Protein AF-A0A7J2Z1G3-F1 (afdb_monomer)

pLDDT: mean 90.15, std 10.74, range [40.19, 97.06]

Foldseek 3Di:
DDLLVLLVLLCVVVVADSVQKDADPVCVVVSVPDDDSVSSVVCVVVVRIDGHDDPDDDCPVVVVVVVCVVVVHPPDPVSDDDDPCVVVVVVVVLVCQLVVLLVVLVVQVVVVFFPDPVLSVVLNVCSVVVVDPHNVSSVVVCVVVVRTDDPPPPPPDD

Sequence (158 aa):
MSISSVKRMASQITGAGISRIKFDNSRIEEIAKAVTKDDVRALIKQKAIIVEKKKGVSRAIGRIHDEERRKGRAHRTARRRGTHSARAGGKKEWINRIRAQRELIRSFKKRGMFISNKAYREVYLKIKGGVFPDKARVLLYLNEKGYLKKPEKVQNQS

Mean predicted aligned error: 8.87 Å

Radius of gyration: 33.39 Å; Cα contacts (8 Å, |Δi|>4): 119; chains: 1; bounding box: 66×47×77 Å

Structure (mmCIF, N/CA/C/O backbone):
data_AF-A0A7J2Z1G3-F1
#
_entry.id   AF-A0A7J2Z1G3-F1
#
loop_
_atom_site.group_PDB
_atom_site.id
_atom_site.type_symbol
_atom_site.label_atom_id
_atom_site.label_alt_id
_atom_site.label_comp_id
_atom_site.label_asym_id
_atom_site.label_entity_id
_atom_site.label_seq_id
_atom_site.pdbx_PDB_ins_code
_atom_site.Cartn_x
_atom_site.Cartn_y
_atom_site.Cartn_z
_atom_site.occupancy
_atom_site.B_iso_or_equiv
_atom_site.auth_seq_id
_atom_site.auth_comp_id
_atom_sit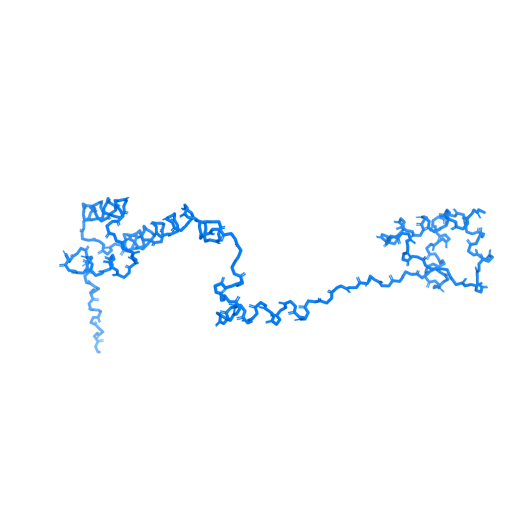e.auth_asym_id
_atom_site.auth_atom_id
_atom_site.pdbx_PDB_model_num
ATOM 1 N N . MET A 1 1 ? 24.298 3.867 -45.695 1.00 60.38 1 MET A N 1
ATOM 2 C CA . MET A 1 1 ? 23.616 4.606 -44.600 1.00 60.38 1 MET A CA 1
ATOM 3 C C . MET A 1 1 ? 24.526 4.606 -43.372 1.00 60.38 1 MET A C 1
ATOM 5 O O . MET A 1 1 ? 25.426 3.778 -43.322 1.00 60.38 1 MET A O 1
ATOM 9 N N . SER A 1 2 ? 24.349 5.496 -42.388 1.00 82.81 2 SER A N 1
ATOM 10 C CA . SER A 1 2 ? 25.158 5.427 -41.158 1.00 82.81 2 SER A CA 1
ATOM 11 C C . SER A 1 2 ? 24.656 4.311 -40.222 1.00 82.81 2 SER A C 1
ATOM 13 O O . SER A 1 2 ? 23.450 4.083 -40.083 1.00 82.81 2 SER A O 1
ATOM 15 N N . ILE A 1 3 ? 25.581 3.648 -39.525 1.00 86.12 3 ILE A N 1
ATOM 16 C CA . ILE A 1 3 ? 25.294 2.588 -38.542 1.00 86.12 3 ILE A CA 1
ATOM 17 C C . ILE A 1 3 ? 24.396 3.098 -37.398 1.00 86.12 3 ILE A C 1
ATOM 19 O O . ILE A 1 3 ? 23.593 2.348 -36.837 1.00 86.12 3 ILE A O 1
ATOM 23 N N . SER A 1 4 ? 24.475 4.390 -37.059 1.00 88.50 4 SER A N 1
ATOM 24 C CA . SER A 1 4 ? 23.639 4.988 -36.012 1.00 88.50 4 SER A CA 1
ATOM 25 C C . SER A 1 4 ? 22.165 5.084 -36.422 1.00 88.50 4 SER A C 1
ATOM 27 O O . SER A 1 4 ? 21.286 4.880 -35.578 1.00 88.50 4 SER A O 1
ATOM 29 N N . SER A 1 5 ? 21.877 5.299 -37.709 1.00 91.00 5 SER A N 1
ATOM 30 C CA . SER A 1 5 ? 20.514 5.263 -38.256 1.00 91.00 5 SER A CA 1
ATOM 31 C C . SER A 1 5 ? 19.927 3.856 -38.209 1.00 91.00 5 SER A C 1
ATOM 33 O O . SER A 1 5 ? 18.805 3.683 -37.733 1.00 91.00 5 SER A O 1
ATOM 35 N N . VAL A 1 6 ? 20.707 2.840 -38.588 1.00 92.50 6 VAL A N 1
ATOM 36 C CA . VAL A 1 6 ? 20.294 1.429 -38.493 1.00 92.50 6 VAL A CA 1
ATOM 37 C C . VAL A 1 6 ? 20.008 1.045 -37.040 1.00 92.50 6 VAL A C 1
ATOM 39 O O . VAL A 1 6 ? 18.981 0.437 -36.735 1.00 92.50 6 VAL A O 1
ATOM 42 N N . LYS A 1 7 ? 20.850 1.500 -36.106 1.00 92.94 7 LYS A N 1
ATOM 43 C CA . LYS A 1 7 ? 20.662 1.290 -34.663 1.00 92.94 7 LYS A CA 1
ATOM 44 C C . LYS A 1 7 ? 19.373 1.928 -34.143 1.00 92.94 7 LYS A C 1
ATOM 46 O O . LYS A 1 7 ? 18.671 1.340 -33.322 1.00 92.94 7 LYS A O 1
ATOM 51 N N . ARG A 1 8 ? 19.028 3.118 -34.642 1.00 93.44 8 ARG A N 1
ATOM 52 C CA . ARG A 1 8 ? 17.770 3.807 -34.320 1.00 93.44 8 ARG A CA 1
ATOM 53 C C . ARG A 1 8 ? 16.559 3.068 -34.894 1.00 93.44 8 ARG A C 1
ATOM 55 O O . ARG A 1 8 ? 15.579 2.889 -34.175 1.00 93.44 8 ARG A O 1
ATOM 62 N N . MET A 1 9 ? 16.633 2.595 -36.138 1.00 93.81 9 MET A N 1
ATOM 63 C CA . MET A 1 9 ? 15.565 1.798 -36.756 1.00 93.81 9 MET A CA 1
ATOM 64 C C . MET A 1 9 ? 15.329 0.491 -35.994 1.00 93.81 9 MET A C 1
ATOM 66 O O . MET A 1 9 ? 14.191 0.183 -35.645 1.00 93.81 9 MET A O 1
ATOM 70 N N . ALA A 1 10 ? 16.398 -0.225 -35.636 1.00 94.31 10 ALA A N 1
ATOM 71 C CA . ALA A 1 10 ? 16.312 -1.436 -34.824 1.00 94.31 10 ALA A CA 1
ATOM 72 C C . ALA A 1 10 ? 15.671 -1.172 -33.446 1.00 94.31 10 ALA A C 1
ATOM 74 O O . ALA A 1 10 ? 14.903 -1.996 -32.950 1.00 94.31 10 ALA A O 1
ATOM 75 N N . SER A 1 11 ? 15.921 -0.004 -32.845 1.00 95.62 11 SER A N 1
ATOM 76 C CA . SER A 1 11 ? 15.313 0.410 -31.570 1.00 95.62 11 SER A CA 1
ATOM 77 C C . SER A 1 11 ? 13.814 0.622 -31.693 1.00 95.62 11 SER A C 1
ATOM 79 O O . SER A 1 11 ? 13.054 0.112 -30.872 1.00 95.62 11 SER A O 1
ATOM 81 N N . GLN A 1 12 ? 13.381 1.305 -32.751 1.00 94.06 12 GLN A N 1
ATOM 82 C CA . GLN A 1 12 ? 11.961 1.516 -33.024 1.00 94.06 12 GLN A CA 1
ATOM 83 C C . GLN A 1 12 ? 11.225 0.201 -33.299 1.00 94.06 12 GLN A C 1
ATOM 85 O O . GLN A 1 12 ? 10.096 0.035 -32.854 1.00 94.06 12 GLN A O 1
ATOM 90 N N . ILE A 1 13 ? 11.864 -0.736 -34.007 1.00 94.31 13 ILE A N 1
ATOM 91 C CA . ILE A 1 13 ? 11.265 -2.032 -34.354 1.00 94.31 13 ILE A CA 1
ATOM 92 C C . ILE A 1 13 ? 11.148 -2.939 -33.123 1.00 94.31 13 ILE A C 1
ATOM 94 O O . ILE A 1 13 ? 10.129 -3.594 -32.934 1.00 94.31 13 ILE A O 1
ATOM 98 N N . THR A 1 14 ? 12.184 -2.992 -32.284 1.00 92.19 14 THR A N 1
ATOM 99 C CA . THR A 1 14 ? 12.251 -3.926 -31.142 1.00 92.19 14 THR A CA 1
ATOM 100 C C . THR A 1 14 ? 11.681 -3.351 -29.845 1.00 92.19 14 THR A C 1
ATOM 102 O O . THR A 1 14 ? 11.531 -4.079 -28.863 1.00 92.19 14 THR A O 1
ATOM 105 N N . GLY A 1 15 ? 11.426 -2.039 -29.792 1.00 92.69 15 GLY A N 1
ATOM 106 C CA . GLY A 1 15 ? 11.029 -1.323 -28.575 1.00 92.69 15 GLY A CA 1
ATOM 107 C C . GLY A 1 15 ? 12.109 -1.304 -27.483 1.00 92.69 15 GLY A C 1
ATOM 108 O O . GLY A 1 15 ? 11.858 -0.871 -26.355 1.00 92.69 15 GLY A O 1
ATOM 109 N N . ALA A 1 16 ? 13.318 -1.795 -27.772 1.00 93.25 16 ALA A N 1
ATOM 110 C CA . ALA A 1 16 ? 14.455 -1.732 -26.867 1.00 93.25 16 ALA A CA 1
ATOM 111 C C . ALA A 1 16 ? 15.201 -0.407 -27.049 1.00 93.25 16 ALA A C 1
ATOM 113 O O . ALA A 1 16 ? 15.311 0.108 -28.157 1.00 93.25 16 ALA A O 1
ATOM 114 N N . GLY A 1 17 ? 15.752 0.146 -25.966 1.00 92.75 17 GLY A N 1
ATOM 115 C CA . GLY A 1 17 ? 16.576 1.353 -26.047 1.00 92.75 17 GLY A CA 1
ATOM 116 C C . GLY A 1 17 ? 17.827 1.140 -26.904 1.00 92.75 17 GLY A C 1
ATOM 117 O O . GLY A 1 17 ? 18.401 0.051 -26.906 1.00 92.75 17 GLY A O 1
ATOM 118 N N . ILE A 1 18 ? 18.274 2.199 -27.583 1.00 93.81 18 ILE A N 1
ATOM 119 C CA . ILE A 1 18 ? 19.418 2.192 -28.514 1.00 93.81 18 ILE A CA 1
ATOM 120 C C . ILE A 1 18 ? 20.670 1.561 -27.884 1.00 93.81 18 ILE A C 1
ATOM 122 O O . ILE A 1 18 ? 21.385 0.815 -28.545 1.00 93.81 18 ILE A O 1
ATOM 126 N N . SER A 1 19 ? 20.926 1.802 -26.595 1.00 92.88 19 SER A N 1
ATOM 127 C CA . SER A 1 19 ? 22.084 1.254 -25.874 1.00 92.88 19 SER A CA 1
ATOM 128 C C . SER A 1 19 ? 22.127 -0.277 -25.815 1.00 92.88 19 SER A C 1
ATOM 130 O O . SER A 1 19 ? 23.216 -0.841 -25.769 1.00 92.88 19 SER A O 1
ATOM 132 N N . ARG A 1 20 ? 20.966 -0.945 -25.861 1.00 94.25 20 ARG A N 1
ATOM 133 C CA . ARG A 1 20 ? 20.834 -2.412 -25.805 1.00 94.25 20 ARG A CA 1
ATOM 134 C C . ARG A 1 20 ? 20.951 -3.087 -27.167 1.00 94.25 20 ARG A C 1
ATOM 136 O O . ARG A 1 20 ? 20.838 -4.304 -27.246 1.00 94.25 20 ARG A O 1
ATOM 143 N N . ILE A 1 21 ? 21.120 -2.315 -28.233 1.00 95.00 21 ILE A N 1
ATOM 144 C CA . ILE A 1 21 ? 21.269 -2.847 -29.583 1.00 95.00 21 ILE A CA 1
ATOM 145 C C . ILE A 1 21 ? 22.754 -2.997 -29.855 1.00 95.00 21 ILE A C 1
ATOM 147 O O . ILE A 1 21 ? 23.518 -2.028 -29.783 1.00 95.00 21 ILE A O 1
ATOM 151 N N . LYS A 1 22 ? 23.156 -4.224 -30.153 1.00 93.62 22 LYS A N 1
ATOM 152 C CA . LYS A 1 22 ? 24.521 -4.595 -30.495 1.00 93.62 22 LYS A CA 1
ATOM 153 C C . LYS A 1 22 ? 24.543 -5.144 -31.910 1.00 93.62 22 LYS A C 1
ATOM 155 O O . LYS A 1 22 ? 23.582 -5.768 -32.354 1.00 93.62 22 LYS A O 1
ATOM 160 N N . PHE A 1 23 ? 25.633 -4.868 -32.604 1.00 94.12 23 PHE A N 1
ATOM 161 C CA . PHE A 1 23 ? 25.889 -5.394 -33.932 1.00 94.12 23 PHE A CA 1
ATOM 162 C C . PHE A 1 23 ? 26.947 -6.471 -33.826 1.00 94.12 23 PHE A C 1
ATOM 164 O O . PHE A 1 23 ? 27.856 -6.360 -33.002 1.00 94.12 23 PHE A O 1
ATOM 171 N N . ASP A 1 24 ? 26.798 -7.507 -34.636 1.00 92.88 24 ASP A N 1
ATOM 172 C CA . ASP A 1 24 ? 27.863 -8.468 -34.852 1.00 92.88 24 ASP A CA 1
ATOM 173 C C . ASP A 1 24 ? 28.987 -7.799 -35.653 1.00 92.88 24 ASP A C 1
ATOM 175 O O . ASP A 1 24 ? 28.755 -7.269 -36.743 1.00 92.88 24 ASP A O 1
ATOM 179 N N . ASN A 1 25 ? 30.203 -7.816 -35.103 1.00 89.81 25 ASN A N 1
ATOM 180 C CA . ASN A 1 25 ? 31.362 -7.180 -35.719 1.00 89.81 25 ASN A CA 1
ATOM 181 C C . ASN A 1 25 ? 31.746 -7.828 -37.057 1.00 89.81 25 ASN A C 1
ATOM 183 O O . ASN A 1 25 ? 32.310 -7.155 -37.913 1.00 89.81 25 ASN A O 1
ATOM 187 N N . SER A 1 26 ? 31.412 -9.106 -37.257 1.00 91.38 26 SER A N 1
ATOM 188 C CA . SER A 1 26 ? 31.720 -9.829 -38.496 1.00 91.38 26 SER A CA 1
ATOM 189 C C . SER A 1 26 ? 30.816 -9.440 -39.673 1.00 91.38 26 SER A C 1
ATOM 191 O O . SER A 1 26 ? 31.197 -9.609 -40.826 1.00 91.38 26 SER A O 1
ATOM 193 N N . ARG A 1 27 ? 29.629 -8.877 -39.400 1.00 89.31 27 ARG A N 1
ATOM 194 C CA . ARG A 1 27 ? 28.594 -8.563 -40.406 1.00 89.31 27 ARG A CA 1
ATOM 195 C C . ARG A 1 27 ? 28.309 -7.064 -40.524 1.00 89.31 27 ARG A C 1
ATOM 197 O O . ARG A 1 27 ? 27.254 -6.667 -41.017 1.00 89.31 27 ARG A O 1
ATOM 204 N N . ILE A 1 28 ? 29.237 -6.210 -40.084 1.00 89.81 28 ILE A N 1
ATOM 205 C CA . ILE A 1 28 ? 29.064 -4.746 -40.089 1.00 89.81 28 ILE A CA 1
ATOM 206 C C . ILE A 1 28 ? 28.761 -4.216 -41.495 1.00 89.81 28 ILE A C 1
ATOM 208 O O . ILE A 1 28 ? 27.888 -3.361 -41.649 1.00 89.81 28 ILE A O 1
ATOM 212 N N . GLU A 1 29 ? 29.444 -4.729 -42.517 1.00 89.38 29 GLU A N 1
ATOM 213 C CA . GLU A 1 29 ? 29.258 -4.283 -43.902 1.00 89.38 29 GLU A CA 1
ATOM 214 C C . GLU A 1 29 ? 27.854 -4.591 -44.432 1.00 89.38 29 GLU A C 1
ATOM 216 O O . GLU A 1 29 ? 27.247 -3.769 -45.115 1.00 89.38 29 GLU A O 1
ATOM 221 N N . GLU A 1 30 ? 27.304 -5.752 -44.077 1.00 89.12 30 GLU A N 1
ATOM 222 C CA . GLU A 1 30 ? 25.939 -6.146 -44.428 1.00 89.12 30 GLU A CA 1
ATOM 223 C C . GLU A 1 30 ? 24.908 -5.273 -43.700 1.00 89.12 30 GLU A C 1
ATOM 225 O O . GLU A 1 30 ? 23.955 -4.781 -44.301 1.00 89.12 30 GLU A O 1
ATOM 230 N N . ILE A 1 31 ? 25.147 -4.994 -42.416 1.00 89.62 31 ILE A N 1
ATOM 231 C CA . ILE A 1 31 ? 24.293 -4.122 -41.603 1.00 89.62 31 ILE A CA 1
ATOM 232 C C . ILE A 1 31 ? 24.297 -2.684 -42.147 1.00 89.62 31 ILE A C 1
ATOM 234 O O . ILE A 1 31 ? 23.261 -2.022 -42.135 1.00 89.62 31 ILE A O 1
ATOM 238 N N . ALA A 1 32 ? 25.431 -2.192 -42.655 1.00 89.44 32 ALA A N 1
ATOM 239 C CA . ALA A 1 32 ? 25.552 -0.847 -43.224 1.00 89.44 32 ALA A CA 1
ATOM 240 C C . ALA A 1 32 ? 24.801 -0.668 -44.560 1.00 89.44 32 ALA A C 1
ATOM 242 O O . ALA A 1 32 ? 24.443 0.466 -44.916 1.00 89.44 32 ALA A O 1
ATOM 243 N N . LYS A 1 33 ? 24.552 -1.773 -45.280 1.00 90.94 33 LYS A N 1
ATOM 244 C CA . LYS A 1 33 ? 23.771 -1.814 -46.528 1.00 90.94 33 LYS A CA 1
ATOM 245 C C . LYS A 1 33 ? 22.258 -1.794 -46.291 1.00 90.94 33 LYS A C 1
ATOM 247 O O . LYS A 1 33 ? 21.525 -1.480 -47.220 1.00 90.94 33 LYS A O 1
ATOM 252 N N . ALA A 1 34 ? 21.784 -2.076 -45.075 1.00 89.19 34 ALA A N 1
ATOM 253 C CA . ALA A 1 34 ? 20.358 -2.038 -44.759 1.00 89.19 34 ALA A CA 1
ATOM 254 C C . ALA A 1 34 ? 19.801 -0.605 -44.837 1.00 89.19 34 ALA A C 1
ATOM 256 O O . ALA A 1 34 ? 20.313 0.310 -44.183 1.00 89.19 34 ALA A O 1
ATOM 257 N N . VAL A 1 35 ? 18.727 -0.420 -45.609 1.00 87.31 35 VAL A N 1
ATOM 258 C CA . VAL A 1 35 ? 18.075 0.889 -45.801 1.00 87.31 35 VAL A CA 1
ATOM 259 C C . VAL A 1 35 ? 16.647 0.875 -45.264 1.00 87.31 35 VAL A C 1
ATOM 261 O O . VAL A 1 35 ? 16.218 1.850 -44.644 1.00 87.31 35 VAL A O 1
ATOM 264 N N . THR A 1 36 ? 15.912 -0.224 -45.456 1.00 91.50 36 THR A N 1
ATOM 265 C CA . THR A 1 36 ? 14.504 -0.321 -45.058 1.00 91.50 36 THR A CA 1
ATOM 266 C C . THR A 1 36 ? 14.334 -0.948 -43.671 1.00 91.50 36 THR A C 1
ATOM 268 O O . THR A 1 36 ? 15.212 -1.631 -43.141 1.00 91.50 36 THR A O 1
ATOM 271 N N . LYS A 1 37 ? 13.161 -0.745 -43.054 1.00 91.44 37 LYS A N 1
ATOM 272 C CA . LYS A 1 37 ? 12.821 -1.410 -41.784 1.00 91.44 37 LYS A CA 1
ATOM 273 C C . LYS A 1 37 ? 12.684 -2.927 -41.942 1.00 91.44 37 LYS A C 1
ATOM 275 O O . LYS A 1 37 ? 12.914 -3.640 -40.967 1.00 91.44 37 LYS A O 1
ATOM 280 N N . ASP A 1 38 ? 12.324 -3.409 -43.128 1.00 94.38 38 ASP A N 1
ATOM 281 C CA . ASP A 1 38 ? 12.200 -4.839 -43.414 1.00 94.38 38 ASP A CA 1
ATOM 282 C C . ASP A 1 38 ? 13.566 -5.528 -43.481 1.00 94.38 38 ASP A C 1
ATOM 284 O O . ASP A 1 38 ? 13.735 -6.579 -42.861 1.00 94.38 38 ASP A O 1
ATOM 288 N N . ASP A 1 39 ? 14.574 -4.875 -44.066 1.00 93.00 39 ASP A N 1
ATOM 289 C CA . ASP A 1 39 ? 15.965 -5.358 -44.040 1.00 93.00 39 ASP A CA 1
ATOM 290 C C . ASP A 1 39 ? 16.470 -5.486 -42.596 1.00 93.00 39 ASP A C 1
ATOM 292 O O . ASP A 1 39 ? 17.042 -6.500 -42.192 1.00 93.00 39 ASP A O 1
ATOM 296 N N . VAL A 1 40 ? 16.188 -4.476 -41.765 1.00 93.38 40 VAL A N 1
ATOM 297 C CA . VAL A 1 40 ? 16.555 -4.490 -40.341 1.00 93.38 40 VAL A CA 1
ATOM 298 C C . VAL A 1 40 ? 15.822 -5.607 -39.588 1.00 93.38 40 VAL A C 1
ATOM 300 O O . VAL A 1 40 ? 16.426 -6.259 -38.734 1.00 93.38 40 VAL A O 1
ATOM 303 N N . ARG A 1 41 ? 14.550 -5.891 -39.906 1.00 94.94 41 ARG A N 1
ATOM 304 C CA . ARG A 1 41 ? 13.814 -7.040 -39.339 1.00 94.94 41 ARG A CA 1
ATOM 305 C C . ARG A 1 41 ? 14.456 -8.369 -39.735 1.00 94.94 41 ARG A C 1
ATOM 307 O O . ARG A 1 41 ? 14.595 -9.243 -38.875 1.00 94.94 41 ARG A O 1
ATOM 314 N N . ALA A 1 42 ? 14.875 -8.516 -40.991 1.00 95.19 42 ALA A N 1
ATOM 315 C CA . ALA A 1 42 ? 15.565 -9.710 -41.471 1.00 95.19 42 ALA A CA 1
ATOM 316 C C . ALA A 1 42 ? 16.904 -9.917 -40.741 1.00 95.19 42 ALA A C 1
ATOM 318 O O . ALA A 1 42 ? 17.160 -11.007 -40.227 1.00 95.19 42 ALA A O 1
ATOM 319 N N . LEU A 1 43 ? 17.701 -8.855 -40.580 1.00 94.00 43 LEU A N 1
ATOM 320 C CA . LEU A 1 43 ? 18.980 -8.889 -39.861 1.00 94.00 43 LEU A CA 1
ATOM 321 C C . LEU A 1 43 ? 18.828 -9.196 -38.362 1.00 94.00 43 LEU A C 1
ATOM 323 O O . LEU A 1 43 ? 19.668 -9.889 -37.784 1.00 94.00 43 LEU A O 1
ATOM 327 N N . ILE A 1 44 ? 17.745 -8.740 -37.723 1.00 93.94 44 ILE A N 1
ATOM 328 C CA . ILE A 1 44 ? 17.406 -9.126 -36.342 1.00 93.94 44 ILE A CA 1
ATOM 329 C C . ILE A 1 44 ? 17.068 -10.621 -36.271 1.00 93.94 44 ILE A C 1
ATOM 331 O O . ILE A 1 44 ? 17.561 -11.325 -35.388 1.00 93.94 44 ILE A O 1
ATOM 335 N 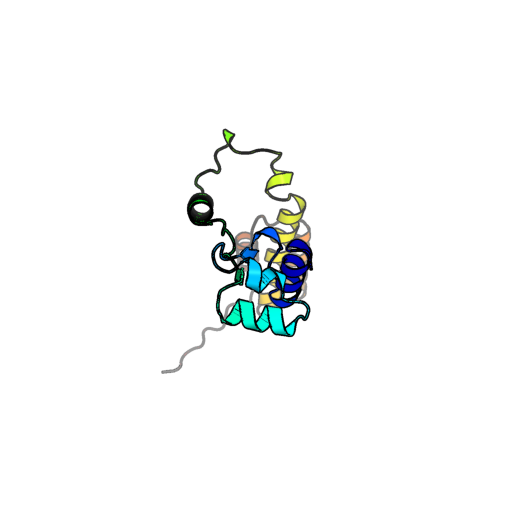N . LYS A 1 45 ? 16.261 -11.133 -37.211 1.00 94.56 45 LYS A N 1
ATOM 336 C CA . LYS A 1 45 ? 15.883 -12.557 -37.266 1.00 94.56 45 LYS A CA 1
ATOM 337 C C . LYS A 1 45 ? 17.104 -13.460 -37.472 1.00 94.56 45 LYS A C 1
ATOM 339 O O . LYS A 1 45 ? 17.198 -14.514 -36.850 1.00 94.56 45 LYS A O 1
ATOM 344 N N . GLN A 1 46 ? 18.055 -13.015 -38.291 1.00 94.12 46 GLN A N 1
ATOM 345 C CA . GLN A 1 46 ? 19.333 -13.690 -38.538 1.00 94.12 46 GLN A CA 1
ATOM 346 C C . GLN A 1 46 ? 20.386 -13.458 -37.438 1.00 94.12 46 GLN A C 1
ATOM 348 O O . GLN A 1 46 ? 21.509 -13.937 -37.567 1.00 94.12 46 GLN A O 1
ATOM 353 N N . LYS A 1 47 ? 20.043 -12.738 -36.360 1.00 91.62 47 LYS A N 1
ATOM 354 C CA . LYS A 1 47 ? 20.920 -12.410 -35.221 1.00 91.62 47 LYS A CA 1
ATOM 355 C C . LYS A 1 47 ? 22.164 -11.569 -35.555 1.00 91.62 47 LYS A C 1
ATOM 357 O O . LYS A 1 47 ? 23.041 -11.456 -34.707 1.00 91.62 47 LYS A O 1
ATOM 362 N N . ALA A 1 48 ? 22.218 -10.914 -36.716 1.00 92.69 48 ALA A N 1
ATOM 363 C CA . ALA A 1 48 ? 23.251 -9.912 -37.015 1.00 92.69 48 ALA A CA 1
ATOM 364 C C . ALA A 1 48 ? 23.078 -8.644 -36.152 1.00 92.69 48 ALA A C 1
ATOM 366 O O . ALA A 1 48 ? 24.046 -7.976 -35.785 1.00 92.69 48 ALA A O 1
ATOM 367 N N . ILE A 1 49 ? 21.827 -8.330 -35.791 1.00 93.50 49 ILE A N 1
ATOM 368 C CA . ILE A 1 49 ? 21.471 -7.277 -34.835 1.00 93.50 49 ILE A CA 1
ATOM 369 C C . ILE A 1 49 ? 20.908 -7.937 -33.576 1.00 93.50 49 ILE A C 1
ATOM 371 O O . ILE A 1 49 ? 19.855 -8.575 -33.608 1.00 93.50 49 ILE A O 1
ATOM 375 N N . ILE A 1 50 ? 21.597 -7.761 -32.452 1.00 94.44 50 ILE A N 1
ATOM 376 C CA . ILE A 1 50 ? 21.295 -8.422 -31.183 1.00 94.44 50 ILE A CA 1
ATOM 377 C C . ILE A 1 50 ? 20.701 -7.408 -30.207 1.00 94.44 50 ILE A C 1
ATOM 379 O O . ILE A 1 50 ? 21.253 -6.330 -29.982 1.00 94.44 50 ILE A O 1
ATOM 383 N N . VAL A 1 51 ? 19.583 -7.775 -29.581 1.00 95.06 51 VAL A N 1
ATOM 384 C CA . VAL A 1 51 ? 19.001 -7.017 -28.468 1.00 95.06 51 VAL A CA 1
ATOM 385 C C . VAL A 1 51 ? 19.462 -7.641 -27.155 1.00 95.06 51 VAL A C 1
ATOM 387 O O . VAL A 1 51 ? 18.976 -8.696 -26.747 1.00 95.06 51 VAL A O 1
ATOM 390 N N . GLU A 1 52 ? 20.378 -6.976 -26.457 1.00 93.44 52 GLU A N 1
ATOM 391 C CA . GLU A 1 52 ? 20.836 -7.406 -25.134 1.00 93.44 52 GLU A CA 1
ATOM 392 C C . GLU A 1 52 ? 19.678 -7.413 -24.140 1.00 93.44 52 GLU A C 1
ATOM 394 O O . GLU A 1 52 ? 18.822 -6.527 -24.166 1.00 93.44 52 GLU A O 1
ATOM 399 N N . LYS A 1 53 ? 19.636 -8.377 -23.213 1.00 91.69 53 LYS A N 1
ATOM 400 C CA . LYS A 1 53 ? 18.616 -8.419 -22.150 1.00 91.69 53 LYS A CA 1
ATOM 401 C C . LYS A 1 53 ? 18.719 -7.181 -21.246 1.00 91.69 53 LYS A C 1
ATOM 403 O O . LYS A 1 53 ? 19.784 -6.595 -21.082 1.00 91.69 53 LYS A O 1
ATOM 408 N N . LYS A 1 54 ? 17.596 -6.755 -20.652 1.00 91.12 54 LYS A N 1
ATOM 409 C CA . LYS A 1 54 ? 17.611 -5.656 -19.669 1.00 91.12 54 LYS A CA 1
ATOM 410 C C . LYS A 1 54 ? 18.459 -6.092 -18.475 1.00 91.12 54 LYS A C 1
ATOM 412 O O . LYS A 1 54 ? 18.229 -7.176 -17.941 1.00 91.12 54 LYS A O 1
ATOM 417 N N . LYS A 1 55 ? 19.371 -5.233 -18.015 1.00 90.56 55 LYS A N 1
ATOM 418 C CA . LYS A 1 55 ? 20.022 -5.419 -16.715 1.00 90.56 55 LYS A CA 1
ATOM 419 C C . LYS A 1 55 ? 18.953 -5.294 -15.627 1.00 90.56 55 LYS A C 1
ATOM 421 O O . LYS A 1 55 ? 18.430 -4.207 -15.390 1.00 90.56 55 LYS A O 1
ATOM 426 N N . GLY A 1 56 ? 18.576 -6.419 -15.027 1.00 90.00 56 GLY A N 1
ATOM 427 C CA . GLY A 1 56 ? 17.616 -6.454 -13.927 1.00 90.00 56 GLY A CA 1
ATOM 428 C C . GLY A 1 56 ? 18.254 -5.997 -12.616 1.00 90.00 56 GLY A C 1
ATOM 429 O O . GLY A 1 56 ? 19.441 -6.222 -12.387 1.00 90.00 56 GLY A O 1
ATOM 430 N N . VAL A 1 57 ? 17.461 -5.383 -11.736 1.00 94.38 57 VAL A N 1
ATOM 431 C CA . VAL A 1 57 ? 17.862 -5.127 -10.346 1.00 94.38 57 VAL A CA 1
ATOM 432 C C . VAL A 1 57 ? 17.271 -6.227 -9.473 1.00 94.38 57 VAL A C 1
ATOM 434 O O . VAL A 1 57 ? 16.057 -6.440 -9.464 1.00 94.38 57 VAL A O 1
ATOM 437 N N . SER A 1 58 ? 18.126 -6.940 -8.740 1.00 93.94 58 SER A N 1
ATOM 438 C CA . SER A 1 58 ? 17.666 -7.977 -7.817 1.00 93.94 58 SER A CA 1
ATOM 439 C C . SER A 1 58 ? 16.923 -7.361 -6.634 1.00 93.94 58 SER A C 1
ATOM 441 O O . SER A 1 58 ? 17.364 -6.382 -6.035 1.00 93.94 58 SER A O 1
ATOM 443 N N . ARG A 1 59 ? 15.804 -7.985 -6.254 1.00 95.25 59 ARG A N 1
ATOM 444 C CA . ARG A 1 59 ? 15.056 -7.656 -5.031 1.00 95.25 59 ARG A CA 1
ATOM 445 C C . ARG A 1 59 ? 15.355 -8.594 -3.860 1.00 95.25 59 ARG A C 1
ATOM 447 O O . ARG A 1 59 ? 14.715 -8.447 -2.824 1.00 95.25 59 ARG A O 1
ATOM 454 N N . ALA A 1 60 ? 16.284 -9.543 -3.996 1.00 96.19 60 ALA A N 1
ATOM 455 C CA . ALA A 1 60 ? 16.541 -10.569 -2.978 1.00 96.19 60 ALA A CA 1
ATOM 456 C C . ALA A 1 60 ? 16.841 -9.966 -1.592 1.00 96.19 60 ALA A C 1
ATOM 458 O O . ALA A 1 60 ? 16.097 -10.209 -0.647 1.00 96.19 60 ALA A O 1
ATOM 459 N N . ILE A 1 61 ? 17.837 -9.079 -1.501 1.00 95.75 61 ILE A N 1
ATOM 460 C CA . ILE A 1 61 ? 18.211 -8.403 -0.245 1.00 95.75 61 ILE A CA 1
ATOM 461 C C . ILE A 1 61 ? 17.073 -7.523 0.291 1.00 95.75 61 ILE A C 1
ATOM 463 O O . ILE A 1 61 ? 16.792 -7.515 1.487 1.00 95.75 61 ILE A O 1
ATOM 467 N N . GLY A 1 62 ? 16.366 -6.819 -0.599 1.00 96.00 62 GLY A N 1
ATOM 468 C CA . GLY A 1 62 ? 15.208 -6.007 -0.220 1.00 96.00 62 GLY A CA 1
ATOM 469 C C . GLY A 1 62 ? 14.110 -6.831 0.459 1.00 96.00 62 GLY A C 1
ATOM 470 O O . GLY A 1 62 ? 13.588 -6.408 1.486 1.00 96.00 62 GLY A O 1
ATOM 471 N N . ARG A 1 63 ? 13.817 -8.032 -0.062 1.00 96.19 63 ARG A N 1
ATOM 472 C CA . ARG A 1 63 ? 12.830 -8.955 0.523 1.00 96.19 63 ARG A CA 1
ATOM 473 C C . ARG A 1 63 ? 13.263 -9.468 1.894 1.00 96.19 63 ARG A C 1
ATOM 475 O O . ARG A 1 63 ? 12.438 -9.475 2.799 1.00 96.19 63 ARG A O 1
ATOM 482 N N . ILE A 1 64 ? 14.542 -9.815 2.057 1.00 96.19 64 ILE A N 1
ATOM 483 C CA . ILE A 1 64 ? 15.100 -10.224 3.357 1.00 96.19 64 ILE A CA 1
ATOM 484 C C . ILE A 1 64 ? 14.904 -9.096 4.383 1.00 96.19 64 ILE A C 1
ATOM 486 O O . ILE A 1 64 ? 14.370 -9.315 5.466 1.00 96.19 64 ILE A O 1
ATOM 490 N N . HIS A 1 65 ? 15.236 -7.852 4.028 1.00 95.38 65 HIS A N 1
ATOM 491 C CA . HIS A 1 65 ? 15.027 -6.707 4.920 1.00 95.38 65 HIS A CA 1
ATOM 492 C C . HIS A 1 65 ? 13.547 -6.400 5.203 1.00 95.38 65 HIS A C 1
ATOM 494 O O . HIS A 1 65 ? 13.226 -5.945 6.303 1.00 95.38 65 HIS A O 1
ATOM 500 N N . ASP A 1 66 ? 12.653 -6.591 4.229 1.00 95.94 66 ASP A N 1
ATOM 501 C CA . ASP A 1 66 ? 11.205 -6.434 4.418 1.00 95.94 66 ASP A CA 1
ATOM 502 C C . ASP A 1 66 ? 10.663 -7.475 5.412 1.00 95.94 66 ASP A C 1
ATOM 504 O O . ASP A 1 66 ? 9.841 -7.140 6.267 1.00 95.94 66 ASP A O 1
ATOM 508 N N . GLU A 1 67 ? 11.144 -8.718 5.338 1.00 95.94 67 GLU A N 1
ATOM 509 C CA . GLU A 1 67 ? 10.762 -9.791 6.256 1.00 95.94 67 GLU A CA 1
ATOM 510 C C . GLU A 1 67 ? 11.239 -9.514 7.686 1.00 95.94 67 GLU A C 1
ATOM 512 O O . GLU A 1 67 ? 10.451 -9.595 8.630 1.00 95.94 67 GLU A O 1
ATOM 517 N N . GLU A 1 68 ? 12.494 -9.094 7.850 1.00 95.19 68 GLU A N 1
ATOM 518 C CA . GLU A 1 68 ? 13.039 -8.713 9.154 1.00 95.19 68 GLU A CA 1
ATOM 519 C C . GLU A 1 68 ? 12.261 -7.537 9.766 1.00 95.19 68 GLU A C 1
ATOM 521 O O . GLU A 1 68 ? 11.908 -7.572 10.947 1.00 95.19 68 GLU A O 1
ATOM 526 N N . ARG A 1 69 ? 11.907 -6.527 8.956 1.00 93.06 69 ARG A N 1
ATOM 527 C CA . ARG A 1 69 ? 11.037 -5.419 9.389 1.00 93.06 69 ARG A CA 1
ATOM 528 C C . ARG A 1 69 ? 9.651 -5.907 9.808 1.00 93.06 69 ARG A C 1
ATOM 530 O O . ARG A 1 69 ? 9.151 -5.477 10.843 1.00 93.06 69 ARG A O 1
ATOM 537 N N . ARG A 1 70 ? 9.046 -6.842 9.065 1.00 93.56 70 ARG A N 1
ATOM 538 C CA . ARG A 1 70 ? 7.738 -7.431 9.410 1.00 93.56 70 ARG A CA 1
ATOM 539 C C . ARG A 1 70 ? 7.779 -8.190 10.740 1.00 93.56 70 ARG A C 1
ATOM 541 O O . ARG A 1 70 ? 6.825 -8.096 11.502 1.00 93.56 70 ARG A O 1
ATOM 548 N N . LYS A 1 71 ? 8.889 -8.868 11.051 1.00 94.81 71 LYS A N 1
ATOM 549 C CA . LYS A 1 71 ? 9.136 -9.516 12.356 1.00 94.81 71 LYS A CA 1
ATOM 550 C C . LYS A 1 71 ? 9.364 -8.514 13.502 1.00 94.81 71 LYS A C 1
ATOM 552 O O . LYS A 1 71 ? 9.607 -8.926 14.630 1.00 94.81 71 LYS A O 1
ATOM 557 N N . GLY A 1 72 ? 9.340 -7.206 13.235 1.00 91.25 72 GLY A N 1
ATOM 558 C CA . GLY A 1 72 ? 9.608 -6.158 14.223 1.00 91.25 72 GLY A CA 1
ATOM 559 C C . GLY A 1 72 ? 11.097 -5.871 14.436 1.00 91.25 72 GLY A C 1
ATOM 560 O O . GLY A 1 72 ? 11.457 -4.987 15.220 1.00 91.25 72 GLY A O 1
ATOM 561 N N . ARG A 1 73 ? 11.991 -6.558 13.714 1.00 89.50 73 ARG A N 1
ATOM 562 C CA . ARG A 1 73 ? 13.427 -6.266 13.743 1.00 89.50 73 ARG A CA 1
ATOM 563 C C . ARG A 1 73 ? 13.687 -4.960 12.981 1.00 89.50 73 ARG A C 1
ATOM 565 O O . ARG A 1 73 ? 12.851 -4.458 12.238 1.00 89.50 73 ARG A O 1
ATOM 572 N N . ALA A 1 74 ? 14.845 -4.343 13.213 1.00 85.31 74 ALA A N 1
ATOM 573 C CA . ALA A 1 74 ? 15.238 -3.064 12.603 1.00 85.31 74 ALA A CA 1
ATOM 574 C C . ALA A 1 74 ? 14.395 -1.808 12.961 1.00 85.31 74 ALA A C 1
ATOM 576 O O . ALA A 1 74 ? 14.673 -0.746 12.410 1.00 85.31 74 ALA A O 1
ATOM 577 N N . HIS A 1 75 ? 13.477 -1.860 13.937 1.00 86.62 75 HIS A N 1
ATOM 578 C CA . HIS A 1 75 ? 12.687 -0.703 14.419 1.00 86.62 75 HIS A CA 1
ATOM 579 C C . HIS A 1 75 ? 13.272 0.038 15.647 1.00 86.62 75 HIS A C 1
ATOM 581 O O . HIS A 1 75 ? 12.566 0.809 16.315 1.00 86.62 75 HIS A O 1
ATOM 587 N N . ARG A 1 76 ? 14.563 -0.178 15.944 1.00 89.50 76 ARG A N 1
ATOM 588 C CA . ARG A 1 76 ? 15.292 0.417 17.085 1.00 89.50 76 ARG A CA 1
ATOM 589 C C . ARG A 1 76 ? 15.231 1.945 17.082 1.00 89.50 76 ARG A C 1
ATOM 591 O O . ARG A 1 76 ? 15.248 2.549 16.012 1.00 89.50 76 ARG A O 1
ATOM 598 N N . THR A 1 77 ? 15.246 2.563 18.265 1.00 92.50 77 THR A N 1
ATOM 599 C CA . THR A 1 77 ? 15.159 4.027 18.433 1.00 92.50 77 THR A CA 1
ATOM 600 C C . THR A 1 77 ? 16.191 4.776 17.592 1.00 92.50 77 THR A C 1
ATOM 602 O O . THR A 1 77 ? 15.806 5.648 16.824 1.00 92.50 77 THR A O 1
ATOM 605 N N . ALA A 1 78 ? 17.455 4.343 17.609 1.00 92.75 78 ALA A N 1
ATOM 606 C CA . ALA A 1 78 ? 18.536 4.957 16.828 1.00 92.75 78 ALA A CA 1
ATOM 607 C C . ALA A 1 78 ? 18.352 4.879 15.296 1.00 92.75 78 ALA A C 1
ATOM 609 O O . ALA A 1 78 ? 18.945 5.653 14.555 1.00 92.75 78 ALA A O 1
ATOM 610 N N . ARG A 1 79 ? 17.536 3.943 14.791 1.00 89.12 79 ARG A N 1
ATOM 611 C CA . ARG A 1 79 ? 17.245 3.821 13.350 1.00 89.12 79 ARG A CA 1
ATOM 612 C C . ARG A 1 79 ? 16.068 4.690 12.910 1.00 89.12 79 ARG A C 1
ATOM 614 O O . ARG A 1 79 ? 15.832 4.831 11.711 1.00 89.12 79 ARG A O 1
ATOM 621 N N . ARG A 1 80 ? 15.298 5.240 13.853 1.00 92.50 80 ARG A N 1
ATOM 622 C CA . ARG A 1 80 ? 14.126 6.065 13.550 1.00 92.50 80 ARG A CA 1
ATOM 623 C C . ARG A 1 80 ? 14.601 7.439 13.098 1.00 92.50 80 ARG A C 1
ATOM 625 O O . ARG A 1 80 ? 15.355 8.100 13.798 1.00 92.50 80 ARG A O 1
ATOM 632 N N . ARG A 1 81 ? 14.119 7.870 11.936 1.00 92.88 81 ARG A N 1
ATOM 633 C CA . ARG A 1 81 ? 14.299 9.231 11.426 1.00 92.88 81 ARG A CA 1
ATOM 634 C C . ARG A 1 81 ? 12.930 9.900 11.324 1.00 92.88 81 ARG A C 1
ATOM 636 O O . ARG A 1 81 ? 11.962 9.247 10.934 1.00 92.88 81 ARG A O 1
ATOM 643 N N . GLY A 1 82 ? 12.856 11.175 11.694 1.00 92.81 82 GLY A N 1
ATOM 644 C CA . GLY A 1 82 ? 11.609 11.943 11.727 1.00 92.81 82 GLY A CA 1
ATOM 645 C C . GLY A 1 82 ? 10.721 11.680 12.953 1.00 92.81 82 GLY A C 1
ATOM 646 O O . GLY A 1 82 ? 10.884 10.707 13.700 1.00 92.81 82 GLY A O 1
ATOM 647 N N . THR A 1 83 ? 9.750 12.573 13.155 1.00 93.94 83 THR A N 1
ATOM 648 C CA . THR A 1 83 ? 8.826 12.547 14.299 1.00 93.94 83 THR A CA 1
ATOM 649 C C . THR A 1 83 ? 7.885 11.337 14.254 1.00 93.94 83 THR A C 1
ATOM 651 O O . THR A 1 83 ? 7.720 10.680 13.223 1.00 93.94 83 THR A O 1
ATOM 654 N N . HIS A 1 84 ? 7.251 11.010 15.386 1.00 91.25 84 HIS A N 1
ATOM 655 C CA . HIS A 1 84 ? 6.271 9.917 15.445 1.00 91.25 84 HIS A CA 1
ATOM 656 C C . HIS A 1 84 ? 5.106 10.141 14.469 1.00 91.25 84 HIS A C 1
ATOM 658 O O . HIS A 1 84 ? 4.769 9.247 13.694 1.00 91.25 84 HIS A O 1
ATOM 664 N N . SER A 1 85 ? 4.553 11.359 14.453 1.00 92.06 85 SER A N 1
ATOM 665 C CA . SER A 1 85 ? 3.420 11.722 13.595 1.00 92.06 85 SER A CA 1
ATOM 666 C C . SER A 1 85 ? 3.731 11.553 12.103 1.00 92.06 85 SER A C 1
ATOM 668 O O . SER A 1 85 ? 2.873 11.081 11.362 1.00 92.06 85 SER A O 1
ATOM 670 N N . ALA A 1 86 ? 4.964 11.845 11.668 1.00 92.25 86 ALA A N 1
ATOM 671 C CA . ALA A 1 86 ? 5.386 11.649 10.279 1.00 92.25 86 ALA A CA 1
ATOM 672 C C . ALA A 1 86 ? 5.486 10.162 9.889 1.00 92.25 86 ALA A C 1
ATOM 674 O O . ALA A 1 86 ? 5.158 9.794 8.765 1.00 92.25 86 ALA A O 1
ATOM 675 N N . ARG A 1 87 ? 5.913 9.297 10.819 1.00 91.38 87 ARG A N 1
ATOM 676 C CA . ARG A 1 87 ? 6.084 7.856 10.566 1.00 91.38 87 ARG A CA 1
ATOM 677 C C . ARG A 1 87 ? 4.770 7.078 10.622 1.00 91.38 87 ARG A C 1
ATOM 679 O O . ARG A 1 87 ? 4.552 6.206 9.788 1.00 91.38 87 ARG A O 1
ATOM 686 N N . ALA A 1 88 ? 3.922 7.372 11.606 1.00 86.81 88 ALA A N 1
ATOM 687 C CA . ALA A 1 88 ? 2.681 6.635 11.851 1.00 86.81 88 ALA A CA 1
ATOM 688 C C . ALA A 1 88 ? 1.441 7.306 11.225 1.00 86.81 88 ALA A C 1
ATOM 690 O O . ALA A 1 88 ? 0.416 6.663 11.001 1.00 86.81 88 ALA A O 1
ATOM 691 N N . GLY A 1 89 ? 1.551 8.588 10.862 1.00 86.62 89 GLY A N 1
ATOM 692 C CA . GLY A 1 89 ? 0.487 9.369 10.243 1.00 86.62 89 GLY A CA 1
ATOM 693 C C . GLY A 1 89 ? -0.586 9.763 11.252 1.00 86.62 89 GLY A C 1
ATOM 694 O O . GLY A 1 89 ? -1.694 9.242 11.179 1.00 86.62 89 GLY A O 1
ATOM 695 N N . GLY A 1 90 ? -0.296 10.709 12.155 1.00 89.06 90 GLY A N 1
ATOM 696 C CA . GLY A 1 90 ? -1.134 11.012 13.333 1.00 89.06 90 GLY A CA 1
ATOM 697 C C . GLY A 1 90 ? -2.650 11.105 13.071 1.00 89.06 90 GLY A C 1
ATOM 698 O O . GLY A 1 90 ? -3.440 10.399 13.696 1.00 89.06 90 GLY A O 1
ATOM 699 N N . LYS A 1 91 ? -3.096 11.895 12.078 1.00 92.62 91 LYS A N 1
ATOM 700 C CA . LYS A 1 91 ? -4.531 11.969 11.703 1.00 92.62 91 LYS A CA 1
ATOM 701 C C . LYS A 1 91 ? -5.061 10.646 11.129 1.00 92.62 91 LYS A C 1
ATOM 703 O O . LYS A 1 91 ? -6.222 10.296 11.336 1.00 92.62 91 LYS A O 1
ATOM 708 N N . LYS A 1 92 ? -4.223 9.915 10.396 1.00 93.62 92 LYS A N 1
ATOM 709 C CA . LYS A 1 92 ? -4.539 8.624 9.769 1.00 93.62 92 LYS A CA 1
ATOM 710 C C . LYS A 1 92 ? -4.814 7.555 10.829 1.00 93.62 92 LYS A C 1
ATOM 712 O O . LYS A 1 92 ? -5.773 6.805 10.674 1.00 93.62 92 LYS A O 1
ATOM 717 N N . GLU A 1 93 ? -4.057 7.539 11.926 1.00 92.94 93 GLU A N 1
ATOM 718 C CA . GLU A 1 93 ? -4.293 6.641 13.066 1.00 92.94 93 GLU A CA 1
ATOM 719 C C . GLU A 1 93 ? -5.665 6.881 13.704 1.00 92.94 93 GLU A C 1
ATOM 721 O O . GLU A 1 93 ? -6.443 5.940 13.872 1.00 92.94 93 GLU A O 1
ATOM 726 N N . TRP A 1 94 ? -6.013 8.144 13.978 1.00 92.19 94 TRP A N 1
ATOM 727 C CA . TRP A 1 94 ? -7.340 8.513 14.487 1.00 92.19 94 TRP A CA 1
ATOM 728 C C . TRP A 1 94 ? -8.462 8.082 13.536 1.00 92.19 94 TRP A C 1
ATOM 730 O O . TRP A 1 94 ? -9.432 7.448 13.957 1.00 92.19 94 TRP A O 1
ATOM 740 N N . ILE A 1 95 ? -8.314 8.373 12.239 1.00 94.56 95 ILE A N 1
ATOM 741 C CA . ILE A 1 95 ? -9.289 7.979 11.216 1.00 94.56 95 ILE A CA 1
ATOM 742 C C . ILE A 1 95 ? -9.468 6.459 11.200 1.00 94.56 95 ILE A C 1
ATOM 744 O O . ILE A 1 95 ? -10.605 5.983 11.210 1.00 94.56 95 ILE A O 1
ATOM 748 N N . ASN A 1 96 ? -8.372 5.699 11.193 1.00 94.69 96 ASN A N 1
ATOM 749 C CA . ASN A 1 96 ? -8.407 4.241 11.169 1.00 94.69 96 ASN A CA 1
ATOM 750 C C . ASN A 1 96 ? -9.081 3.685 12.427 1.00 94.69 96 ASN A C 1
ATOM 752 O O . ASN A 1 96 ? -9.973 2.847 12.306 1.00 94.69 96 ASN A O 1
ATOM 756 N N . ARG A 1 97 ? -8.739 4.206 13.613 1.00 94.50 97 ARG A N 1
ATOM 757 C CA . ARG A 1 97 ? -9.355 3.818 14.890 1.00 94.50 97 ARG A CA 1
ATOM 758 C C . ARG A 1 97 ? -10.871 4.016 14.870 1.00 94.50 97 ARG A C 1
ATOM 760 O O . ARG A 1 97 ? -11.624 3.066 15.085 1.00 94.50 97 ARG A O 1
ATOM 767 N N . ILE A 1 98 ? -11.326 5.225 14.542 1.00 96.12 98 ILE A N 1
ATOM 768 C CA . ILE A 1 98 ? -12.753 5.576 14.536 1.00 96.12 98 ILE A CA 1
ATOM 769 C C . ILE A 1 98 ? -13.524 4.795 13.475 1.00 96.12 98 ILE A C 1
ATOM 771 O O . ILE A 1 98 ? -14.616 4.295 13.749 1.00 96.12 98 ILE A O 1
ATOM 775 N N . ARG A 1 99 ? -12.975 4.654 12.262 1.00 96.00 99 ARG A N 1
ATOM 776 C CA . ARG A 1 99 ? -13.617 3.873 11.194 1.00 96.00 99 ARG A CA 1
ATOM 777 C C . ARG A 1 99 ? -13.755 2.411 11.588 1.00 96.00 99 ARG A C 1
ATOM 779 O O . ARG A 1 99 ? -14.821 1.841 11.387 1.00 96.00 99 ARG A O 1
ATOM 786 N N . ALA A 1 100 ? -12.727 1.832 12.198 1.00 96.75 100 ALA A N 1
ATOM 787 C CA . ALA A 1 100 ? -12.742 0.438 12.606 1.00 96.75 100 ALA A CA 1
ATOM 788 C C . ALA A 1 100 ? -13.782 0.172 13.714 1.00 96.75 100 ALA A C 1
ATOM 790 O O . ALA A 1 100 ? -14.492 -0.831 13.650 1.00 96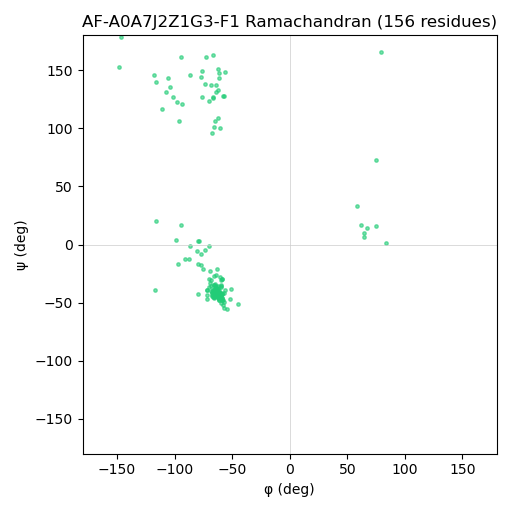.75 100 ALA A O 1
ATOM 791 N N . GLN A 1 101 ? -13.919 1.076 14.691 1.00 97.06 101 GLN A N 1
ATOM 792 C CA . GLN A 1 101 ? -14.959 0.996 15.728 1.00 97.06 101 GLN A CA 1
ATOM 793 C C . GLN A 1 101 ? -16.372 1.208 15.156 1.00 97.06 101 GLN A C 1
ATOM 795 O O . GLN A 1 101 ? -17.302 0.489 15.514 1.00 97.06 101 GLN A O 1
ATOM 800 N N . ARG A 1 102 ? -16.549 2.161 14.231 1.00 96.44 102 ARG A N 1
ATOM 801 C CA . ARG A 1 102 ? -17.846 2.401 13.574 1.00 96.44 102 ARG A CA 1
ATOM 802 C C . ARG A 1 102 ? -18.275 1.243 12.685 1.00 96.44 102 ARG A C 1
ATOM 804 O O . ARG A 1 102 ? -19.455 0.915 12.656 1.00 96.44 102 ARG A O 1
ATOM 811 N N . GLU A 1 103 ? -17.336 0.631 11.973 1.00 96.94 103 GLU A N 1
ATOM 812 C CA . GLU A 1 103 ? -17.630 -0.531 11.137 1.00 96.94 103 GLU A CA 1
ATOM 813 C C . GLU A 1 103 ? -18.078 -1.726 11.981 1.00 96.94 103 GLU A C 1
ATOM 815 O O . GLU A 1 103 ? -19.031 -2.407 11.617 1.00 96.94 103 GLU A O 1
ATOM 820 N N . LEU A 1 104 ? -17.469 -1.918 13.156 1.00 95.44 104 LEU A N 1
ATOM 821 C CA . LEU A 1 104 ? -17.881 -2.947 14.110 1.00 95.44 104 LEU A CA 1
ATOM 822 C C . LEU A 1 104 ? -19.349 -2.782 14.537 1.00 95.44 104 LEU A C 1
ATOM 824 O O . LEU A 1 104 ? -20.136 -3.713 14.423 1.00 95.44 104 LEU A O 1
ATOM 828 N N . ILE A 1 105 ? -19.755 -1.594 14.990 1.00 95.19 105 ILE A N 1
ATOM 829 C CA . ILE A 1 105 ? -21.154 -1.388 15.402 1.00 95.19 105 ILE A CA 1
ATOM 830 C C . ILE A 1 105 ? -22.115 -1.389 14.206 1.00 95.19 105 ILE A C 1
ATOM 832 O O . ILE A 1 105 ? -23.268 -1.795 14.327 1.00 95.19 105 ILE A O 1
ATOM 836 N N . ARG A 1 106 ? -21.657 -0.968 13.022 1.00 95.38 106 ARG A N 1
ATOM 837 C CA . ARG A 1 106 ? -22.455 -1.036 11.796 1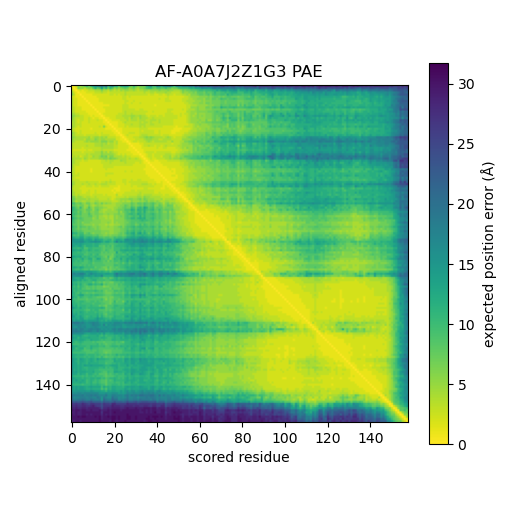.00 95.38 106 ARG A CA 1
ATOM 838 C C . ARG A 1 106 ? -22.736 -2.485 11.408 1.00 95.38 106 ARG A C 1
ATOM 840 O O . ARG A 1 106 ? -23.862 -2.776 11.013 1.00 95.38 106 ARG A O 1
ATOM 847 N N . SER A 1 107 ? -21.761 -3.385 11.538 1.00 94.00 107 SER A N 1
ATOM 848 C CA . SER A 1 107 ? -21.950 -4.802 11.219 1.00 94.00 107 SER A CA 1
ATOM 849 C C . SER A 1 107 ? -22.957 -5.463 12.164 1.00 94.00 107 SER A C 1
ATOM 851 O O . SER A 1 107 ? -23.867 -6.141 11.694 1.00 94.00 107 SER A O 1
ATOM 853 N N . PHE A 1 108 ? -22.900 -5.177 13.468 1.00 93.06 108 PHE A N 1
ATOM 854 C CA . PHE A 1 108 ? -23.913 -5.642 14.424 1.00 93.06 108 PHE A CA 1
ATOM 855 C C . PHE A 1 108 ? -25.301 -5.068 14.150 1.00 93.06 108 PHE A C 1
ATOM 857 O O . PHE A 1 108 ? -26.293 -5.787 14.254 1.00 93.06 108 PHE A O 1
ATOM 864 N N . LYS A 1 109 ? -25.392 -3.795 13.746 1.00 91.69 109 LYS A N 1
ATOM 865 C CA . LYS A 1 109 ? -26.674 -3.194 13.362 1.00 91.69 109 LYS A CA 1
ATOM 866 C C . LYS A 1 109 ? -27.263 -3.862 12.119 1.00 91.69 109 LYS A C 1
ATOM 868 O O . LYS A 1 109 ? -28.446 -4.175 12.122 1.00 91.69 109 LYS A O 1
ATOM 873 N N . LYS A 1 110 ? -26.447 -4.120 11.091 1.00 91.69 110 LYS A N 1
ATOM 874 C CA . LYS A 1 110 ? -26.875 -4.844 9.880 1.00 91.69 110 LYS A CA 1
ATOM 875 C C . LYS A 1 110 ? -27.386 -6.252 10.194 1.00 91.69 110 LYS A C 1
ATOM 877 O O . LYS A 1 110 ? -28.331 -6.699 9.566 1.00 91.69 110 LYS A O 1
ATOM 882 N N . ARG A 1 111 ? -26.794 -6.920 11.188 1.00 91.38 111 ARG A N 1
ATOM 883 C CA . ARG A 1 111 ? -27.222 -8.242 11.678 1.00 91.38 111 ARG A CA 1
ATOM 884 C C . ARG A 1 111 ? -28.446 -8.199 12.605 1.00 91.38 111 ARG A C 1
ATOM 886 O O . ARG A 1 111 ? -28.800 -9.224 13.168 1.00 91.38 111 ARG A O 1
ATOM 893 N N . GLY A 1 112 ? -29.047 -7.031 12.846 1.00 87.94 112 GLY A N 1
ATOM 894 C CA . GLY A 1 112 ? -30.196 -6.898 13.750 1.00 87.94 112 GLY A CA 1
ATOM 895 C C . GLY A 1 112 ? -29.881 -7.158 15.230 1.00 87.94 112 GLY A C 1
ATOM 896 O O . GLY A 1 112 ? -30.803 -7.311 16.031 1.00 87.94 112 GLY A O 1
ATOM 897 N N . MET A 1 113 ? -28.596 -7.185 15.607 1.00 88.50 113 MET A N 1
ATOM 898 C CA . MET A 1 113 ? -28.149 -7.536 16.960 1.00 88.50 113 MET A CA 1
ATOM 899 C C . MET A 1 113 ? -28.338 -6.405 17.969 1.00 88.50 113 MET A C 1
ATOM 901 O O . MET A 1 113 ? -28.293 -6.653 19.163 1.00 88.50 113 MET A O 1
ATOM 905 N N . PHE A 1 114 ? -28.525 -5.158 17.537 1.00 88.81 114 PHE A N 1
ATOM 906 C CA . PHE A 1 114 ? -28.802 -4.068 18.474 1.00 88.81 114 PHE A CA 1
ATOM 907 C C . PHE A 1 114 ? -30.227 -4.164 19.018 1.00 88.81 114 PHE A C 1
ATOM 909 O O . PHE A 1 114 ? -31.171 -4.382 18.260 1.00 88.81 114 PHE A O 1
ATOM 916 N N . ILE A 1 115 ? -30.390 -3.921 20.319 1.00 84.69 115 ILE A N 1
ATOM 917 C CA . ILE A 1 115 ? -31.716 -3.880 20.955 1.00 84.69 115 ILE A CA 1
ATOM 918 C C . ILE A 1 115 ? -32.543 -2.692 20.450 1.00 84.69 115 ILE A C 1
ATOM 920 O O . ILE A 1 115 ? -33.739 -2.823 20.219 1.00 84.69 115 ILE A O 1
ATOM 924 N N . SER A 1 116 ? -31.911 -1.530 20.250 1.00 90.25 116 SER A N 1
ATOM 925 C CA . SER A 1 116 ? -32.597 -0.314 19.807 1.00 90.25 116 SER A CA 1
ATOM 926 C C . SER A 1 116 ? -31.701 0.585 18.953 1.00 90.25 116 SER A C 1
ATOM 928 O O . SER A 1 116 ? -30.480 0.650 19.130 1.00 90.25 116 SER A O 1
ATOM 930 N N . ASN A 1 117 ? -32.326 1.364 18.064 1.00 91.81 117 ASN A N 1
ATOM 931 C CA . ASN A 1 117 ? -31.662 2.439 17.326 1.00 91.81 117 ASN A CA 1
ATOM 932 C C . ASN A 1 117 ? -31.064 3.507 18.260 1.00 91.81 117 ASN A C 1
ATOM 934 O O . ASN A 1 117 ? -30.022 4.083 17.933 1.00 91.81 117 ASN A O 1
ATOM 938 N N . LYS A 1 118 ? -31.677 3.735 19.432 1.00 92.88 118 LYS A N 1
ATOM 939 C CA . LYS A 1 118 ? -31.176 4.673 20.448 1.00 92.88 118 LYS A CA 1
ATOM 940 C C . LYS A 1 118 ? -29.842 4.196 21.028 1.00 92.88 118 LYS A C 1
ATOM 942 O O . LYS A 1 118 ? -28.889 4.971 21.064 1.00 92.88 118 LYS A O 1
ATOM 947 N N . ALA A 1 119 ? -29.746 2.906 21.360 1.00 92.81 119 ALA A N 1
ATOM 948 C CA . ALA A 1 119 ? -28.516 2.284 21.853 1.00 92.81 119 ALA A CA 1
ATOM 949 C C . ALA A 1 119 ? -27.373 2.390 20.825 1.00 92.81 119 ALA A C 1
ATOM 951 O O . ALA A 1 119 ? -26.259 2.796 21.159 1.00 92.81 119 ALA A O 1
ATOM 952 N N . TYR A 1 120 ? -27.660 2.131 19.543 1.00 95.25 120 TYR A N 1
ATOM 953 C CA . TYR A 1 120 ? -26.685 2.336 18.465 1.00 95.25 120 TYR A CA 1
ATOM 954 C C . TYR A 1 120 ? -26.203 3.793 18.387 1.00 95.25 120 TYR A C 1
ATOM 956 O O . TYR A 1 120 ? -25.002 4.049 18.272 1.00 95.25 120 TYR A O 1
ATOM 964 N N . ARG A 1 121 ? -27.128 4.762 18.446 1.00 95.50 121 ARG A N 1
ATOM 965 C CA . ARG A 1 121 ? -26.795 6.189 18.347 1.00 95.50 121 ARG A CA 1
ATOM 966 C C . ARG A 1 121 ? -25.925 6.651 19.514 1.00 95.50 121 ARG A C 1
ATOM 968 O O . ARG A 1 121 ? -24.965 7.381 19.276 1.00 95.50 121 ARG A O 1
ATOM 975 N N . GLU A 1 122 ? -26.217 6.208 20.732 1.00 95.06 122 GLU A N 1
ATOM 976 C CA . GLU A 1 122 ? -25.420 6.530 21.918 1.00 95.06 122 GLU A CA 1
ATOM 977 C C . GLU A 1 122 ? -23.973 6.043 21.768 1.00 95.06 122 GLU A C 1
ATOM 979 O O . GLU A 1 122 ? -23.027 6.821 21.912 1.00 95.06 122 GLU A O 1
ATOM 984 N N . VAL A 1 123 ? -23.790 4.774 21.394 1.00 95.69 123 VAL A N 1
ATOM 985 C CA . VAL A 1 123 ? -22.457 4.184 21.205 1.00 95.69 123 VAL A CA 1
ATOM 986 C C . VAL A 1 123 ? -21.720 4.877 20.060 1.00 95.69 123 VAL A C 1
ATOM 988 O O . VAL A 1 123 ? -20.531 5.171 20.172 1.00 95.69 123 VAL A O 1
ATOM 991 N N . TYR A 1 124 ? -22.421 5.219 18.977 1.00 96.31 124 TYR A N 1
ATOM 992 C CA . TYR A 1 124 ? -21.847 5.964 17.858 1.00 96.31 124 TYR A CA 1
ATOM 993 C C . TYR A 1 124 ? -21.318 7.344 18.283 1.00 96.31 124 TYR A C 1
ATOM 995 O O . TYR A 1 124 ? -20.238 7.755 17.845 1.00 96.31 124 TYR A O 1
ATOM 1003 N N . 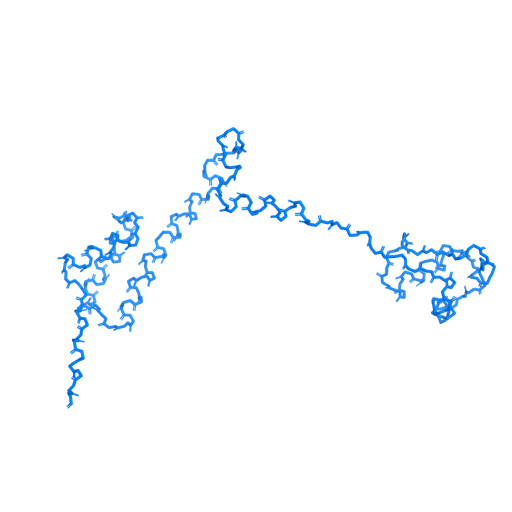LEU A 1 125 ? -22.060 8.065 19.132 1.00 96.94 125 LEU A N 1
ATOM 1004 C CA . LEU A 1 125 ? -21.642 9.362 19.669 1.00 96.94 125 LEU A CA 1
ATOM 1005 C C . LEU A 1 125 ? -20.457 9.218 20.632 1.00 96.94 125 LEU A C 1
ATOM 1007 O O . LEU A 1 125 ? -19.505 9.987 20.520 1.00 96.94 125 LEU A O 1
ATOM 1011 N N . LYS A 1 126 ? -20.444 8.185 21.482 1.00 96.06 126 LYS A N 1
ATOM 1012 C CA . LYS A 1 126 ? -19.297 7.867 22.354 1.00 96.06 126 LYS A CA 1
ATOM 1013 C C . LYS A 1 126 ? -18.037 7.522 21.558 1.00 96.06 126 LYS A C 1
ATOM 1015 O O . LYS A 1 126 ? -16.955 8.009 21.879 1.00 96.06 126 LYS A O 1
ATOM 1020 N N . ILE A 1 127 ? -18.176 6.777 20.458 1.00 96.88 127 ILE A N 1
ATOM 1021 C CA . ILE A 1 127 ? -17.080 6.541 19.506 1.00 96.88 127 ILE A CA 1
ATOM 1022 C C . ILE A 1 127 ? -16.609 7.866 18.898 1.00 96.88 127 ILE A C 1
ATOM 1024 O O . ILE A 1 127 ? -15.412 8.125 18.878 1.00 96.88 127 ILE A O 1
ATOM 1028 N N . LYS A 1 128 ? -17.521 8.734 18.426 1.00 95.56 128 LYS A N 1
ATOM 1029 C CA . LYS A 1 128 ? -17.155 10.063 17.890 1.00 95.56 128 LYS A CA 1
ATOM 1030 C C . LYS A 1 128 ? -16.370 10.891 18.917 1.00 95.56 128 LYS A C 1
ATOM 1032 O O . LYS A 1 128 ? -15.426 11.562 18.517 1.00 95.56 128 LYS A O 1
ATOM 1037 N N . GLY A 1 129 ? -16.748 10.817 20.193 1.00 94.81 129 GLY A N 1
ATOM 1038 C CA . GLY A 1 129 ? -16.068 11.486 21.304 1.00 94.81 129 GLY A CA 1
ATOM 1039 C C . GLY A 1 129 ? -14.734 10.858 21.717 1.00 94.81 129 GLY A C 1
ATOM 1040 O O . GLY A 1 129 ? -14.059 11.405 22.576 1.00 94.81 129 GLY A O 1
ATOM 1041 N N . GLY A 1 130 ? -14.329 9.728 21.126 1.00 94.56 130 GLY A N 1
ATOM 1042 C CA . GLY A 1 130 ? -13.041 9.096 21.421 1.00 94.56 130 GLY A CA 1
ATOM 1043 C C . GLY A 1 130 ? -12.974 8.362 22.761 1.00 94.56 130 GLY A C 1
ATOM 1044 O O . GLY A 1 130 ? -11.875 8.028 23.191 1.00 94.56 130 GLY A O 1
ATOM 1045 N N . VAL A 1 131 ? -14.124 8.066 23.379 1.00 96.06 131 VAL A N 1
ATOM 1046 C CA . VAL A 1 131 ? -14.231 7.387 24.688 1.00 96.06 131 VAL A CA 1
ATOM 1047 C C . VAL A 1 131 ? -13.562 6.007 24.677 1.00 96.06 131 VAL A C 1
ATOM 1049 O O . VAL A 1 131 ? -13.063 5.541 25.697 1.00 96.06 131 VAL A O 1
ATOM 1052 N N . PHE A 1 132 ? -13.533 5.345 23.517 1.00 95.69 132 PHE A N 1
ATOM 1053 C CA . PHE A 1 132 ? -12.997 3.995 23.379 1.00 95.69 132 PHE A CA 1
ATOM 1054 C C . PHE A 1 132 ? -11.577 3.992 22.775 1.00 95.69 132 PHE A C 1
ATOM 1056 O O . PHE A 1 132 ? -11.376 4.522 21.670 1.00 95.69 132 PHE A O 1
ATOM 1063 N N . PRO A 1 133 ? -10.594 3.346 23.434 1.00 92.44 133 PRO A N 1
ATOM 1064 C CA . PRO A 1 133 ? -9.240 3.203 22.899 1.00 92.44 133 PRO A CA 1
ATOM 1065 C C . PRO A 1 133 ? -9.176 2.217 21.724 1.00 92.44 133 PRO A C 1
ATOM 1067 O O . PRO A 1 133 ? -8.511 2.486 20.726 1.00 92.44 133 PRO A O 1
ATOM 1070 N N . ASP A 1 134 ? -9.921 1.116 21.782 1.00 94.50 134 ASP A N 1
ATOM 1071 C CA . ASP A 1 134 ? -9.851 0.022 20.812 1.00 94.50 134 ASP A CA 1
ATOM 1072 C C . ASP A 1 134 ? -11.229 -0.642 20.599 1.00 94.50 134 ASP A C 1
ATOM 1074 O O . ASP A 1 134 ? -12.238 -0.223 21.170 1.00 94.50 134 ASP A O 1
ATOM 1078 N N . LYS A 1 135 ? -11.304 -1.645 19.713 1.00 94.88 135 LYS A N 1
ATOM 1079 C CA . LYS A 1 135 ? -12.559 -2.356 19.407 1.00 94.88 135 LYS A CA 1
ATOM 1080 C C . LYS A 1 135 ? -13.046 -3.229 20.562 1.00 94.88 135 LYS A C 1
ATOM 1082 O O . LYS A 1 135 ? -14.254 -3.332 20.753 1.00 94.88 135 LYS A O 1
ATOM 1087 N N . ALA A 1 136 ? -12.141 -3.861 21.305 1.00 95.19 136 ALA A N 1
ATOM 1088 C CA . ALA A 1 136 ? -12.507 -4.735 22.411 1.00 95.19 136 ALA A CA 1
ATOM 1089 C C . ALA A 1 136 ? -13.185 -3.933 23.520 1.00 95.19 136 ALA A C 1
ATOM 1091 O O . ALA A 1 136 ? -14.194 -4.380 24.058 1.00 95.19 136 ALA A O 1
ATOM 1092 N N . ARG A 1 137 ? -12.737 -2.697 23.782 1.00 95.75 137 ARG A N 1
ATOM 1093 C CA . ARG A 1 137 ? -13.437 -1.833 24.743 1.00 95.75 137 ARG A CA 1
ATOM 1094 C C . ARG A 1 137 ? -14.858 -1.467 24.306 1.00 95.75 137 ARG A C 1
ATOM 1096 O O . ARG A 1 137 ? -15.746 -1.399 25.150 1.00 95.75 137 ARG A O 1
ATOM 1103 N N . VAL A 1 138 ? -15.093 -1.269 23.005 1.00 95.38 138 VAL A N 1
ATOM 1104 C CA . VAL A 1 138 ? -16.458 -1.073 22.479 1.00 95.38 138 VAL A CA 1
ATOM 1105 C C . VAL A 1 138 ? -17.314 -2.316 22.742 1.00 95.38 138 VAL A C 1
ATOM 1107 O O . VAL A 1 138 ? -18.452 -2.182 23.178 1.00 95.38 138 VAL A O 1
ATOM 1110 N N . LEU A 1 139 ? -16.772 -3.515 22.503 1.00 94.06 139 LEU A N 1
ATOM 1111 C CA . LEU A 1 139 ? -17.476 -4.779 22.757 1.00 94.06 139 LEU A CA 1
ATOM 1112 C C . LEU A 1 139 ? -17.809 -4.969 24.235 1.00 94.06 139 LEU A C 1
ATOM 1114 O O . LEU A 1 139 ? -18.946 -5.301 24.557 1.00 94.06 139 LEU A O 1
ATOM 1118 N N . LEU A 1 140 ? -16.842 -4.717 25.116 1.00 94.81 140 LEU A N 1
ATOM 1119 C CA . LEU A 1 140 ? -17.037 -4.801 26.559 1.00 94.81 140 LEU A CA 1
ATOM 1120 C C . LEU A 1 140 ? -18.177 -3.87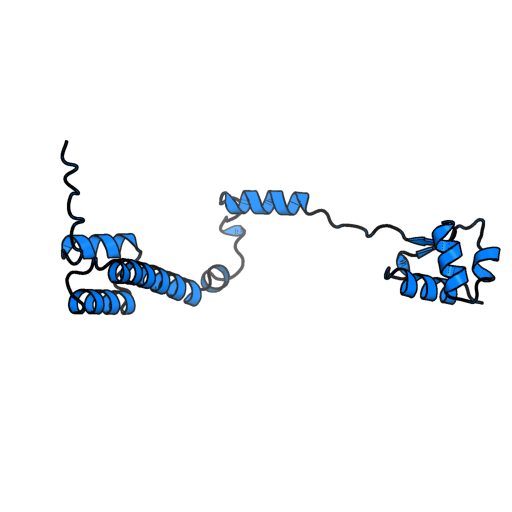9 27.003 1.00 94.81 140 LEU A C 1
ATOM 1122 O O . LEU A 1 140 ? -19.128 -4.342 27.622 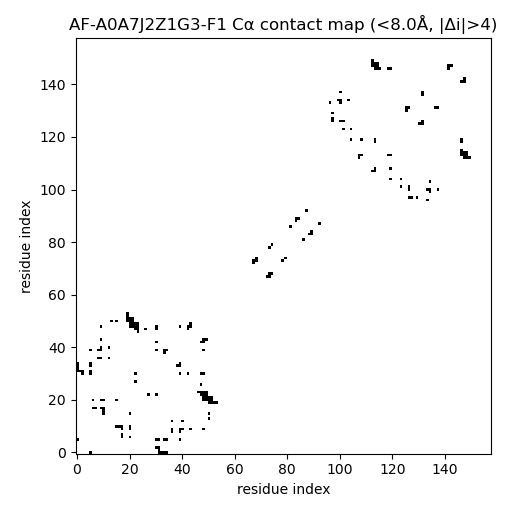1.00 94.81 140 LEU A O 1
ATOM 1126 N N . TYR A 1 141 ? -18.145 -2.614 26.575 1.00 94.88 141 TYR A N 1
ATOM 1127 C CA . TYR A 1 141 ? -19.190 -1.641 26.891 1.00 94.88 141 TYR A CA 1
ATOM 1128 C C . TYR A 1 141 ? -20.577 -2.075 26.395 1.00 94.88 141 TYR A C 1
ATOM 1130 O O . TYR A 1 141 ? -21.577 -1.923 27.096 1.00 94.88 141 TYR A O 1
ATOM 1138 N N . LEU A 1 142 ? -20.650 -2.615 25.175 1.00 93.06 142 LEU A N 1
ATOM 1139 C CA . LEU A 1 142 ? -21.899 -3.119 24.605 1.00 93.06 142 LEU A CA 1
ATOM 1140 C C . LEU A 1 142 ? -22.467 -4.297 25.405 1.00 93.06 142 LEU A C 1
ATOM 1142 O O . LEU A 1 142 ? -23.684 -4.370 25.569 1.00 93.06 142 LEU A O 1
ATOM 1146 N N . ASN A 1 143 ? -21.605 -5.188 25.896 1.00 91.50 143 ASN A N 1
ATOM 1147 C CA . ASN A 1 143 ? -22.000 -6.336 26.709 1.00 91.50 143 ASN A CA 1
ATOM 1148 C C . ASN A 1 143 ? -22.438 -5.913 28.116 1.00 91.50 143 ASN A C 1
ATOM 1150 O O . ASN A 1 143 ? -23.502 -6.329 28.558 1.00 91.50 143 ASN A O 1
ATOM 1154 N N . GLU A 1 144 ? -21.673 -5.046 28.786 1.00 92.50 144 GLU A N 1
ATOM 1155 C CA . GLU A 1 144 ? -21.995 -4.519 30.122 1.00 92.50 144 GLU A CA 1
ATOM 1156 C C . GLU A 1 144 ? -23.334 -3.778 30.141 1.00 92.50 144 GLU A C 1
ATOM 1158 O O . GLU A 1 144 ? -24.134 -3.937 31.059 1.00 92.50 144 GLU A O 1
ATOM 1163 N N . LYS A 1 145 ? -23.608 -2.978 29.105 1.00 91.25 145 LYS A N 1
ATOM 1164 C CA . LYS A 1 145 ? -24.891 -2.280 28.953 1.00 91.25 145 LYS A CA 1
ATOM 1165 C C . LYS A 1 145 ? -26.005 -3.156 28.388 1.00 91.25 145 LYS A C 1
ATOM 1167 O O . LYS A 1 145 ? -27.134 -2.686 28.274 1.00 91.25 145 LYS A O 1
ATOM 1172 N N . GLY A 1 146 ? -25.694 -4.389 27.990 1.00 89.00 146 GLY A N 1
ATOM 1173 C CA . GLY A 1 146 ? -26.644 -5.293 27.358 1.00 89.00 146 GLY A CA 1
ATOM 1174 C C . GLY A 1 146 ? -27.245 -4.721 26.077 1.00 89.00 146 GLY A C 1
ATOM 1175 O O . GLY A 1 146 ? -28.400 -4.972 25.796 1.00 89.00 146 GLY A O 1
ATOM 1176 N N . TYR A 1 147 ? -26.512 -3.921 25.298 1.00 90.19 147 TYR A N 1
ATOM 1177 C CA . TYR A 1 147 ? -27.036 -3.285 24.075 1.00 90.19 147 TYR A CA 1
ATOM 1178 C C . TYR A 1 147 ? -27.128 -4.232 22.874 1.00 90.19 147 TYR A C 1
ATOM 1180 O O . TYR A 1 147 ? -27.700 -3.867 21.838 1.00 90.19 147 TYR A O 1
ATOM 1188 N N . LEU A 1 148 ? -26.574 -5.436 23.018 1.00 88.44 148 LEU A N 1
ATOM 1189 C CA . LEU A 1 148 ? -26.633 -6.507 22.038 1.00 88.44 148 LEU A CA 1
ATOM 1190 C C . LEU A 1 148 ? -27.635 -7.575 22.480 1.00 88.44 148 LEU A C 1
ATOM 1192 O O . LEU A 1 148 ? -27.634 -8.015 23.628 1.00 88.44 148 LEU A O 1
ATOM 1196 N N . LYS A 1 149 ? -28.459 -8.027 21.539 1.00 84.06 149 LYS A N 1
ATOM 1197 C CA . LYS A 1 149 ? -29.283 -9.223 21.671 1.00 84.06 149 LYS A CA 1
ATOM 1198 C C . LYS A 1 149 ? -28.356 -10.430 21.794 1.00 84.06 149 LYS A C 1
ATOM 1200 O O . LYS A 1 149 ? -27.422 -10.580 21.001 1.00 84.06 149 LYS A O 1
ATOM 1205 N N . LYS A 1 150 ? -28.611 -11.286 22.785 1.00 73.12 150 LYS A N 1
ATOM 1206 C CA . LYS A 1 150 ? -27.946 -12.589 22.868 1.00 73.12 150 LYS A CA 1
ATOM 1207 C C . LYS A 1 150 ? -28.376 -13.407 21.643 1.00 73.12 150 LYS A C 1
ATOM 1209 O O . LYS A 1 150 ? -29.553 -13.337 21.290 1.00 73.12 150 LYS A O 1
ATOM 1214 N N . PRO A 1 151 ? -27.465 -14.133 20.974 1.00 62.22 151 PRO A N 1
ATOM 1215 C CA . PRO A 1 151 ? -27.887 -15.073 19.947 1.00 62.22 151 PRO A CA 1
ATOM 1216 C C . PRO A 1 151 ? -28.848 -16.071 20.598 1.00 62.22 151 PRO A C 1
ATOM 1218 O O . PRO A 1 151 ? -28.540 -16.618 21.662 1.00 62.22 151 PRO A O 1
ATOM 1221 N N . GLU A 1 152 ? -30.023 -16.257 20.004 1.00 56.09 152 GLU A N 1
ATOM 1222 C CA . GLU A 1 152 ? -30.931 -17.322 20.418 1.00 56.09 152 GLU A CA 1
ATOM 1223 C C . GLU A 1 152 ? -30.170 -18.646 20.307 1.00 56.09 152 GLU A C 1
ATOM 1225 O O . GLU A 1 152 ? -29.521 -18.920 19.293 1.00 56.09 152 GLU A O 1
ATOM 1230 N N . LYS A 1 153 ? -30.170 -19.442 21.384 1.00 46.50 153 LYS A N 1
ATOM 1231 C CA . LYS A 1 153 ? -29.654 -20.809 21.320 1.00 46.50 153 LYS A CA 1
ATOM 1232 C C . LYS A 1 153 ? -30.548 -21.539 20.326 1.00 46.50 153 LYS A C 1
ATOM 1234 O O . LYS A 1 153 ? -31.706 -21.786 20.646 1.00 46.50 153 LYS A O 1
ATOM 1239 N N . VAL A 1 154 ? -30.027 -21.861 19.144 1.00 46.66 154 VAL A N 1
ATOM 1240 C CA . VAL A 1 154 ? -30.676 -22.820 18.251 1.00 46.66 154 VAL A CA 1
ATOM 1241 C C . VAL A 1 154 ? -30.728 -24.125 19.040 1.00 46.66 154 VAL A C 1
ATOM 1243 O O . VAL A 1 154 ? -29.705 -24.775 19.249 1.00 46.66 154 VAL A O 1
ATOM 1246 N N . GLN A 1 155 ? -31.892 -24.429 19.612 1.00 41.22 155 GLN A N 1
ATOM 1247 C CA . GLN A 1 155 ? -32.164 -25.732 20.191 1.00 41.22 155 GLN A CA 1
ATOM 1248 C C . GLN A 1 155 ? -32.194 -26.693 19.006 1.00 41.22 155 GLN A C 1
ATOM 1250 O O . GLN A 1 155 ? -33.191 -26.770 18.296 1.00 41.22 155 GLN A O 1
ATOM 1255 N N . ASN A 1 156 ? -31.071 -27.355 18.735 1.00 46.16 156 ASN A N 1
ATOM 1256 C CA . ASN A 1 156 ? -31.067 -28.503 17.842 1.00 46.16 156 ASN A CA 1
ATOM 1257 C C . ASN A 1 156 ? -31.897 -29.581 18.548 1.00 46.16 156 ASN A C 1
ATOM 1259 O O . ASN A 1 156 ? -31.433 -30.166 19.526 1.00 46.16 156 ASN A O 1
ATOM 1263 N N . GLN A 1 157 ? -33.153 -29.734 18.129 1.00 42.78 157 GLN A N 1
ATOM 1264 C CA . GLN A 1 157 ? -34.009 -30.836 18.550 1.00 42.78 157 GLN A CA 1
ATOM 1265 C C . GLN A 1 157 ? -33.424 -32.129 17.974 1.00 42.78 157 GLN A C 1
ATOM 1267 O O . GLN A 1 157 ? -33.102 -32.183 16.785 1.00 42.78 157 GLN A O 1
ATOM 1272 N N . SER A 1 158 ? -33.204 -33.088 18.874 1.00 40.19 158 SER A N 1
ATOM 1273 C CA . SER A 1 158 ? -32.715 -34.444 18.623 1.00 40.19 158 SER A CA 1
ATOM 1274 C C . SER A 1 158 ? -33.626 -35.251 17.709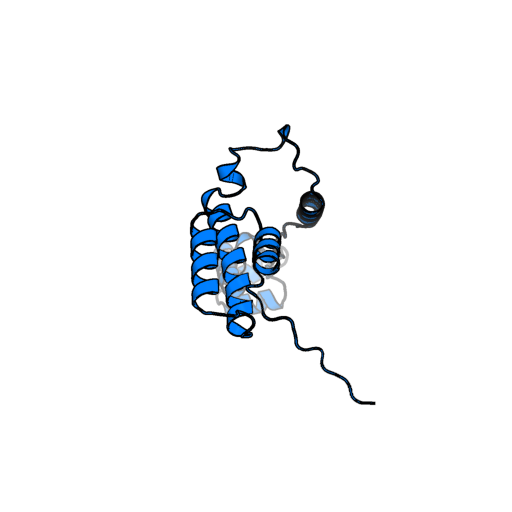 1.00 40.19 158 SER A C 1
ATOM 1276 O O . SER A 1 158 ? -34.855 -35.018 17.762 1.00 40.19 158 SER A O 1
#

Secondary structure (DSSP, 8-state):
--HHHHHHHHHHHH---GGGEEE-GGGHHHHHH--SHHHHHHHHHTTSEEEPPP-PPP-HHHHHHHHHHHTTTT--GGG--S-HHHHHTHHHHHHHHHHHHHHHHHHHHHTT-BS-HHHHHHHHHHHHTT--SSHHHHHHHHHHTT-BPPPP------

Nearest PDB structures (foldseek):
  4v8p-assembly4_GO  TM=9.310E-01  e=5.933E-10  Tetrahymena thermophila
  4v8p-assembly3_EO  TM=9.311E-01  e=6.297E-10  Tetrahymena thermophila
  4v8p-assembly2_CO  TM=9.312E-01  e=6.683E-10  Tetrahymena thermophila
  4v8p-assembly1_BO  TM=9.314E-01  e=1.286E-09  Tetrahymena thermophila
  8pv5-assembly1_LR  TM=9.245E-01  e=8.138E-09  Thermochaetoides thermophila DSM 1495

Solvent-accessible surface area (backbone atoms only — not comparable to full-atom values): 9496 Å² total; per-residue (Å²): 102,61,64,68,57,50,45,50,52,49,18,68,74,68,73,45,60,58,88,40,55,43,70,42,82,91,46,47,72,63,56,32,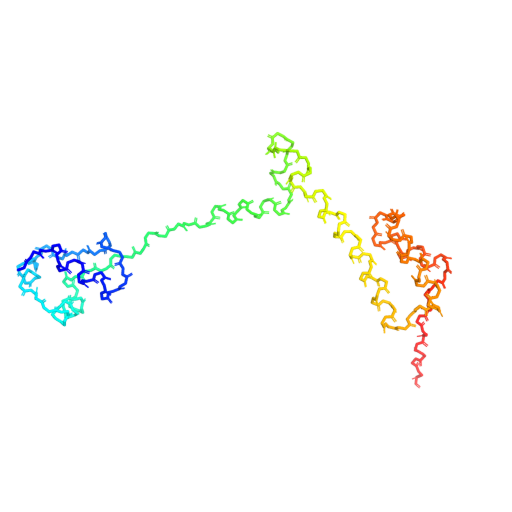68,43,81,50,73,66,49,47,50,52,35,38,74,71,56,45,41,38,75,57,77,81,89,78,80,84,57,65,68,59,50,54,53,50,51,41,43,74,74,60,44,87,72,48,74,90,70,61,76,80,57,68,50,78,75,70,33,58,71,57,48,53,51,51,53,49,50,54,44,50,49,53,55,49,51,39,49,75,68,63,31,45,74,41,74,64,57,53,51,52,53,52,50,41,50,74,72,57,76,50,92,49,61,66,54,50,52,50,54,35,58,77,68,54,41,51,56,76,80,77,77,79,77,78,78,130